Protein AF-A0A662KQS9-F1 (afdb_monomer_lite)

Foldseek 3Di:
DLVVVLVVLVVLLVVLVVVCVVPVDPPSVVSNVVSVVVNVVSVVVVCVVVVVVVVVVVVVVVVVVVVPPD

pLDDT: mean 86.09, std 11.9, range [46.84, 95.75]

Sequence (70 aa):
MVSTLLGVMFLIASITGIKFFLSPKGKATTLHTAAGFLIMALVSIHFILNYKMLISELKILFRKGDKHHV

Radius of gyration: 17.15 Å; chains: 1; bounding box: 40×40×34 Å

Secondary structure (DSSP, 8-state):
-HHHHHHHHHHHHHHHHHHHHH---HHHHHHHHHHHHHHHHHHHHHHHHTHHHHHHHHHHHHHHHGGG--

Structure (mmCIF, N/CA/C/O backbone):
data_AF-A0A662KQS9-F1
#
_entry.id   AF-A0A662KQS9-F1
#
loop_
_atom_site.group_PDB
_atom_site.id
_atom_site.type_symbol
_atom_site.label_atom_id
_atom_site.label_alt_id
_atom_site.label_comp_id
_atom_site.label_asym_id
_atom_site.label_entity_id
_atom_site.label_seq_id
_atom_site.pdbx_PDB_ins_code
_atom_site.Cartn_x
_atom_site.Cartn_y
_atom_site.Cartn_z
_atom_site.occupancy
_atom_site.B_iso_or_equiv
_atom_site.auth_seq_id
_atom_site.auth_comp_id
_atom_site.auth_asym_id
_atom_site.auth_atom_id
_atom_site.pdbx_PDB_model_num
ATOM 1 N N . MET A 1 1 ? -7.163 11.366 4.767 1.00 82.94 1 MET A N 1
AT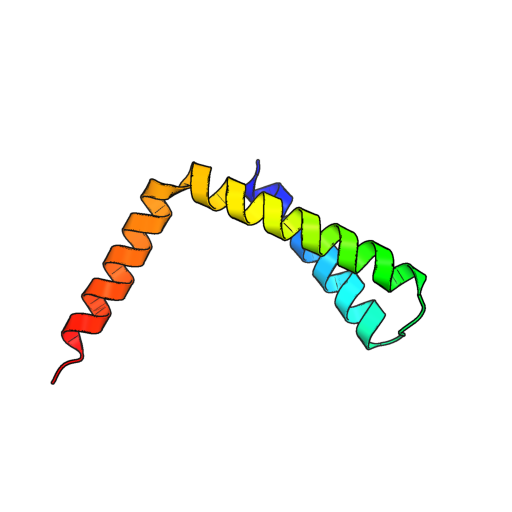OM 2 C CA . MET A 1 1 ? -5.798 11.702 4.301 1.00 82.94 1 MET A CA 1
ATOM 3 C C . MET A 1 1 ? -4.917 10.460 4.150 1.00 82.94 1 MET A C 1
ATOM 5 O O . MET A 1 1 ? -4.530 10.174 3.027 1.00 82.94 1 MET A O 1
ATOM 9 N N . VAL A 1 2 ? -4.658 9.684 5.216 1.00 87.69 2 VAL A N 1
ATOM 10 C CA . VAL A 1 2 ? -3.807 8.467 5.152 1.00 87.69 2 VAL A CA 1
ATOM 11 C C . VAL A 1 2 ? -4.323 7.434 4.141 1.00 87.69 2 VAL A C 1
ATOM 13 O O . VAL A 1 2 ? -3.542 6.940 3.339 1.00 87.69 2 VAL A O 1
ATOM 16 N N . SER A 1 3 ? -5.633 7.160 4.108 1.00 90.88 3 SER A N 1
ATOM 17 C CA . SER A 1 3 ? -6.225 6.194 3.164 1.00 90.88 3 SER A CA 1
ATOM 18 C C . SER A 1 3 ? -6.062 6.617 1.699 1.00 90.88 3 SER A C 1
ATOM 20 O O . SER A 1 3 ? -5.730 5.802 0.847 1.00 90.88 3 SER A O 1
ATOM 22 N N . THR A 1 4 ? -6.249 7.907 1.402 1.00 91.75 4 THR A N 1
ATOM 23 C CA . THR A 1 4 ? -6.064 8.465 0.053 1.00 91.75 4 THR A CA 1
ATOM 24 C C . THR A 1 4 ? -4.604 8.370 -0.384 1.00 91.75 4 THR A C 1
ATOM 26 O O . THR A 1 4 ? -4.325 7.951 -1.502 1.00 91.75 4 THR A O 1
ATOM 29 N N . LEU A 1 5 ? -3.669 8.698 0.515 1.00 91.75 5 LEU A N 1
ATOM 30 C CA . LEU A 1 5 ? -2.234 8.573 0.261 1.00 91.75 5 LEU A CA 1
ATOM 31 C C . LEU A 1 5 ? -1.827 7.113 0.019 1.00 91.75 5 LEU A C 1
ATOM 33 O O . LEU A 1 5 ? -1.088 6.835 -0.922 1.00 91.75 5 LEU A O 1
ATOM 37 N N . LEU A 1 6 ? -2.345 6.183 0.825 1.00 92.62 6 LEU A N 1
ATOM 38 C CA . LEU A 1 6 ? -2.129 4.749 0.644 1.00 92.62 6 LEU A CA 1
ATOM 39 C C . LEU A 1 6 ? -2.614 4.280 -0.739 1.00 92.62 6 LEU A C 1
ATOM 41 O O . LEU A 1 6 ? -1.893 3.557 -1.423 1.00 92.62 6 LEU A O 1
ATOM 45 N N . GLY A 1 7 ? -3.782 4.753 -1.184 1.00 92.62 7 GLY A N 1
ATOM 46 C CA . GLY A 1 7 ? -4.302 4.478 -2.526 1.00 92.62 7 GLY A CA 1
ATOM 47 C C . GLY A 1 7 ? -3.394 5.000 -3.645 1.00 92.62 7 GLY A C 1
ATOM 48 O O . GLY A 1 7 ? -3.094 4.269 -4.586 1.00 92.62 7 GLY A O 1
ATOM 49 N N . VAL A 1 8 ? -2.889 6.232 -3.527 1.00 93.62 8 VAL A N 1
ATOM 50 C CA . VAL A 1 8 ? -1.940 6.802 -4.504 1.00 93.62 8 VAL A CA 1
ATOM 51 C C . VAL A 1 8 ? -0.650 5.982 -4.565 1.00 93.62 8 VAL A C 1
ATOM 53 O O . VAL A 1 8 ? -0.174 5.657 -5.653 1.00 93.62 8 VAL A O 1
ATOM 56 N N . MET A 1 9 ? -0.100 5.595 -3.413 1.00 91.69 9 MET A N 1
ATOM 57 C CA . MET A 1 9 ? 1.124 4.789 -3.361 1.00 91.69 9 MET A CA 1
ATOM 58 C C . MET A 1 9 ? 0.916 3.399 -3.958 1.00 91.69 9 MET A C 1
ATOM 60 O O . MET A 1 9 ? 1.768 2.926 -4.709 1.00 91.69 9 MET A O 1
ATOM 64 N N . PHE A 1 10 ? -0.239 2.779 -3.707 1.00 93.56 10 PHE A N 1
ATOM 65 C CA . PHE A 1 10 ? -0.612 1.506 -4.319 1.00 93.56 10 PHE A CA 1
ATOM 66 C C . PHE A 1 10 ? -0.666 1.584 -5.852 1.00 93.56 10 PHE A C 1
ATOM 68 O O . PHE A 1 10 ? -0.168 0.682 -6.529 1.00 93.56 10 PHE A O 1
ATOM 75 N N . LEU A 1 11 ? -1.196 2.675 -6.417 1.00 94.38 11 LEU A N 1
ATOM 7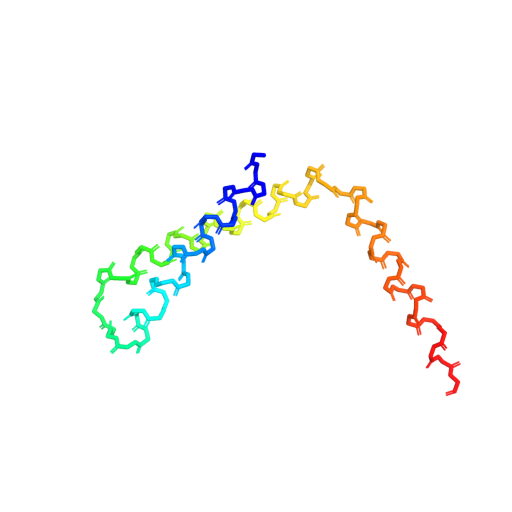6 C CA . LEU A 1 11 ? -1.198 2.887 -7.870 1.00 94.38 11 LEU A CA 1
ATOM 77 C C . LEU A 1 11 ? 0.227 2.995 -8.430 1.00 94.38 11 LEU A C 1
ATOM 79 O O . LEU A 1 11 ? 0.549 2.341 -9.423 1.00 94.38 11 LEU A O 1
ATOM 83 N N . ILE A 1 12 ? 1.104 3.759 -7.771 1.00 90.69 12 ILE A N 1
ATOM 84 C CA . ILE A 1 12 ? 2.516 3.894 -8.168 1.00 90.69 12 ILE A CA 1
ATOM 85 C C . ILE A 1 12 ? 3.223 2.532 -8.115 1.00 90.69 12 ILE A C 1
ATOM 87 O O . ILE A 1 12 ? 3.908 2.150 -9.070 1.00 90.69 12 ILE A O 1
ATOM 91 N N . ALA A 1 13 ? 3.036 1.773 -7.033 1.00 91.62 13 ALA A N 1
ATOM 92 C CA . ALA A 1 13 ? 3.602 0.435 -6.886 1.00 91.62 13 ALA A CA 1
ATOM 93 C C . ALA A 1 13 ? 3.072 -0.530 -7.959 1.00 91.62 13 ALA A C 1
ATOM 95 O O . ALA A 1 13 ? 3.852 -1.276 -8.544 1.00 91.62 13 ALA A O 1
ATOM 96 N N . SER A 1 14 ? 1.782 -0.464 -8.292 1.00 93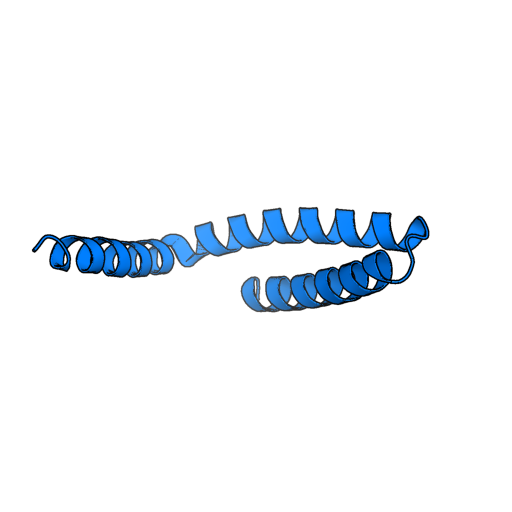.12 14 SER A N 1
ATOM 97 C CA . SER A 1 14 ? 1.172 -1.305 -9.330 1.00 93.12 14 SER A CA 1
ATOM 98 C C . SER A 1 14 ? 1.748 -1.007 -10.717 1.00 93.12 14 SER A C 1
ATOM 100 O O . SER A 1 14 ? 2.187 -1.920 -11.414 1.00 93.12 14 SER A O 1
ATOM 102 N N . ILE A 1 15 ? 1.834 0.272 -11.104 1.00 91.38 15 ILE A N 1
ATOM 103 C CA . ILE A 1 15 ? 2.395 0.686 -12.402 1.00 91.38 15 ILE A CA 1
ATOM 104 C C . ILE A 1 15 ? 3.875 0.297 -12.502 1.00 91.38 15 ILE A C 1
ATOM 106 O O . ILE A 1 15 ? 4.317 -0.246 -13.517 1.00 91.38 15 ILE A O 1
ATOM 110 N N . THR A 1 16 ? 4.653 0.555 -11.448 1.00 90.25 16 THR A N 1
ATOM 111 C CA . THR A 1 16 ? 6.080 0.193 -11.418 1.00 90.25 16 THR A CA 1
ATOM 112 C C . THR A 1 16 ? 6.293 -1.321 -11.413 1.00 90.25 16 THR A C 1
ATOM 114 O O . THR A 1 16 ? 7.222 -1.784 -12.071 1.00 90.25 16 THR A O 1
ATOM 117 N N . GLY A 1 17 ? 5.410 -2.088 -10.767 1.00 89.00 17 GLY A N 1
ATOM 118 C CA . GLY A 1 17 ? 5.421 -3.551 -10.760 1.00 89.00 17 GLY A CA 1
ATOM 119 C C . GLY A 1 17 ? 5.116 -4.146 -12.135 1.00 89.00 17 GLY A C 1
ATOM 120 O O . GLY A 1 17 ? 5.873 -4.987 -12.611 1.00 89.00 17 GLY A O 1
ATOM 121 N N . ILE A 1 18 ? 4.086 -3.644 -12.829 1.00 90.56 18 ILE A N 1
ATOM 122 C CA . ILE A 1 18 ? 3.775 -4.040 -14.216 1.00 90.56 18 ILE A CA 1
ATOM 123 C C . ILE A 1 18 ? 4.958 -3.720 -15.136 1.00 90.56 18 ILE A C 1
ATOM 125 O O . ILE A 1 18 ? 5.387 -4.559 -15.927 1.00 90.56 18 ILE A O 1
ATOM 129 N N . LYS A 1 19 ? 5.533 -2.519 -15.014 1.00 86.19 19 LYS A N 1
ATOM 130 C CA . LYS A 1 19 ? 6.698 -2.120 -15.811 1.00 86.19 19 LYS A CA 1
ATOM 131 C C . LYS A 1 19 ? 7.914 -3.007 -15.535 1.00 86.19 19 LYS A C 1
ATOM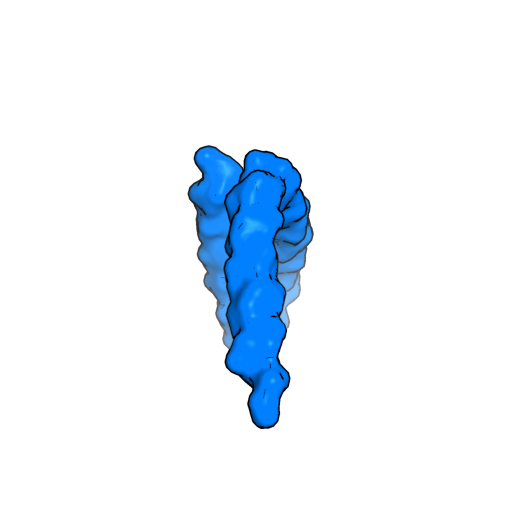 133 O O . LYS A 1 19 ? 8.622 -3.355 -16.475 1.00 86.19 19 LYS A O 1
ATOM 138 N N . PHE A 1 20 ? 8.152 -3.366 -14.276 1.00 85.00 20 PHE A N 1
ATOM 139 C CA . PHE A 1 20 ? 9.222 -4.281 -13.887 1.00 85.00 20 PHE A CA 1
ATOM 140 C C . PHE A 1 20 ? 8.996 -5.692 -14.443 1.00 85.00 20 PHE A C 1
ATOM 142 O O . PHE A 1 20 ? 9.933 -6.284 -14.971 1.00 85.00 20 PHE A O 1
ATOM 149 N N . PHE A 1 21 ? 7.759 -6.190 -14.395 1.00 86.62 21 PHE A N 1
ATOM 150 C CA . PHE A 1 21 ? 7.379 -7.485 -14.960 1.00 86.62 21 PHE A CA 1
ATOM 151 C C . PHE A 1 21 ? 7.619 -7.547 -16.478 1.00 86.62 21 PHE A C 1
ATOM 153 O O . PHE A 1 21 ? 8.162 -8.528 -16.976 1.00 86.62 21 PHE A O 1
ATOM 160 N N . LEU A 1 22 ? 7.272 -6.483 -17.211 1.00 86.56 22 LEU A N 1
ATOM 161 C CA . LEU A 1 22 ? 7.455 -6.406 -18.667 1.00 86.56 22 LEU A CA 1
ATOM 162 C C . LEU A 1 22 ? 8.899 -6.095 -19.091 1.00 86.56 22 LEU A C 1
ATOM 164 O O . LEU A 1 22 ? 9.327 -6.477 -20.179 1.00 86.56 22 LEU A O 1
ATOM 168 N N . SER A 1 23 ? 9.655 -5.361 -18.273 1.00 82.75 23 SER A N 1
ATOM 169 C CA . SER A 1 23 ? 11.046 -5.015 -18.555 1.00 82.75 23 SER A CA 1
ATOM 170 C C . SER A 1 23 ? 11.850 -4.923 -17.256 1.00 82.75 23 SER A C 1
ATOM 172 O O . SER A 1 23 ? 11.870 -3.864 -16.614 1.00 82.75 23 SER A O 1
ATOM 174 N N . PRO A 1 24 ? 12.561 -5.997 -16.871 1.00 73.19 24 PRO A N 1
ATOM 175 C CA . PRO A 1 24 ? 13.387 -6.012 -15.671 1.00 73.19 24 PRO A CA 1
ATOM 176 C C .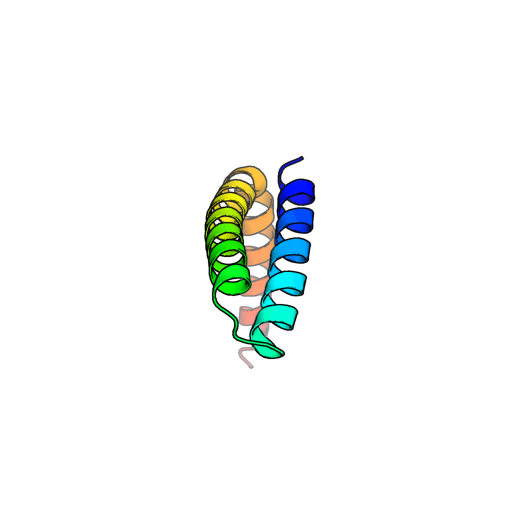 PRO A 1 24 ? 14.682 -5.212 -15.903 1.00 73.19 24 PRO A C 1
ATOM 178 O O . PRO A 1 24 ? 15.773 -5.757 -16.039 1.00 73.19 24 PRO A O 1
ATOM 181 N N . LYS A 1 25 ? 14.570 -3.881 -15.986 1.00 70.69 25 LYS A N 1
ATOM 182 C CA . LYS A 1 25 ? 15.701 -2.941 -16.009 1.00 70.69 25 LYS A CA 1
ATOM 183 C C . LYS A 1 25 ? 15.792 -2.227 -14.658 1.00 70.69 25 LYS A C 1
ATOM 185 O O . LYS A 1 25 ? 14.817 -1.640 -14.187 1.00 70.69 25 LYS A O 1
ATOM 190 N N . GLY A 1 26 ? 16.987 -2.233 -14.061 1.00 66.50 26 GLY A N 1
ATOM 191 C CA . GLY A 1 26 ? 17.216 -2.017 -12.622 1.00 66.50 26 GLY A CA 1
ATOM 192 C C . GLY A 1 26 ? 16.689 -0.727 -11.971 1.00 66.50 26 GLY A C 1
ATOM 193 O O . GLY A 1 26 ? 16.539 -0.699 -10.756 1.00 66.50 26 GLY A O 1
ATOM 194 N N . LYS A 1 27 ? 16.344 0.331 -12.723 1.00 67.31 27 LYS A N 1
ATOM 195 C CA . LYS A 1 27 ? 15.798 1.576 -12.135 1.00 67.31 27 LYS A CA 1
ATOM 196 C C . LYS A 1 27 ? 14.323 1.472 -11.725 1.00 67.31 27 LYS A C 1
ATOM 198 O O . LYS A 1 27 ? 13.915 2.121 -10.767 1.00 67.31 27 LYS A O 1
ATOM 203 N N . ALA A 1 28 ? 13.516 0.672 -12.432 1.00 70.75 28 ALA A N 1
ATOM 204 C CA . ALA A 1 28 ? 12.111 0.462 -12.059 1.00 70.75 28 ALA A CA 1
ATOM 205 C C . ALA A 1 28 ? 11.996 -0.339 -10.750 1.00 70.75 28 ALA A C 1
ATOM 207 O O . ALA A 1 28 ? 11.090 -0.100 -9.954 1.00 70.75 28 ALA A O 1
ATOM 208 N N . THR A 1 29 ? 12.965 -1.224 -10.508 1.00 78.62 29 THR A N 1
ATOM 209 C CA . THR A 1 29 ? 13.053 -2.078 -9.322 1.00 78.62 29 THR A CA 1
ATOM 210 C C . THR A 1 29 ? 13.237 -1.262 -8.045 1.00 78.62 29 THR A C 1
ATOM 212 O O . THR A 1 29 ? 12.502 -1.471 -7.090 1.00 78.62 29 THR A O 1
ATOM 215 N N . THR A 1 30 ? 14.142 -0.276 -8.025 1.00 85.38 30 THR A N 1
ATOM 216 C CA . THR A 1 30 ? 14.378 0.547 -6.822 1.00 85.38 30 THR A CA 1
ATOM 217 C C . THR A 1 30 ? 13.140 1.342 -6.405 1.00 85.38 30 THR A C 1
ATOM 219 O O . THR A 1 30 ? 12.800 1.370 -5.224 1.00 85.38 30 THR A O 1
ATOM 222 N N . LEU A 1 31 ? 12.441 1.962 -7.364 1.00 85.69 31 LEU A N 1
ATOM 223 C CA . LEU A 1 31 ? 11.222 2.729 -7.083 1.00 85.69 31 LEU A CA 1
ATOM 224 C C . LEU A 1 31 ? 10.083 1.833 -6.592 1.00 85.69 31 LEU A C 1
ATOM 226 O O . LEU A 1 31 ? 9.398 2.197 -5.639 1.00 85.69 31 LEU A O 1
ATOM 230 N N . HIS A 1 32 ? 9.904 0.664 -7.212 1.00 89.81 32 HIS A N 1
ATOM 231 C CA . HIS A 1 32 ? 8.896 -0.303 -6.789 1.00 89.81 32 HIS A CA 1
ATOM 232 C C . HIS A 1 32 ? 9.150 -0.784 -5.355 1.00 89.81 32 HIS A C 1
ATOM 234 O O . HIS A 1 32 ? 8.248 -0.751 -4.519 1.00 89.81 32 HIS A O 1
ATOM 240 N N . THR A 1 33 ? 10.396 -1.145 -5.044 1.00 90.38 33 THR A N 1
ATOM 241 C CA . THR A 1 33 ? 10.796 -1.584 -3.704 1.00 90.38 33 THR A CA 1
ATOM 242 C C . THR A 1 33 ? 10.577 -0.487 -2.659 1.00 90.38 33 THR A C 1
ATOM 244 O O . THR A 1 33 ? 9.981 -0.748 -1.615 1.00 90.38 33 THR A O 1
ATOM 247 N N . ALA A 1 34 ? 10.995 0.752 -2.937 1.00 91.31 34 ALA A N 1
ATOM 248 C CA . ALA A 1 34 ? 10.796 1.874 -2.018 1.00 91.31 34 ALA A CA 1
ATOM 249 C C . ALA A 1 34 ? 9.304 2.179 -1.784 1.00 91.31 34 ALA A C 1
ATOM 251 O O . ALA A 1 34 ? 8.886 2.373 -0.640 1.00 91.31 34 ALA A O 1
ATOM 252 N N . ALA A 1 35 ? 8.489 2.165 -2.845 1.00 91.19 35 ALA A N 1
ATOM 253 C CA . ALA A 1 35 ? 7.041 2.333 -2.735 1.00 91.19 35 ALA A CA 1
ATOM 254 C C . ALA A 1 35 ? 6.400 1.204 -1.910 1.00 91.19 35 ALA A C 1
ATOM 256 O O . ALA A 1 35 ? 5.547 1.479 -1.069 1.00 91.19 35 ALA A O 1
ATOM 257 N N . GLY A 1 36 ? 6.845 -0.044 -2.086 1.00 93.56 36 GLY A N 1
ATOM 258 C CA . GLY A 1 36 ? 6.385 -1.190 -1.296 1.00 93.56 36 GLY A CA 1
ATOM 259 C C . GLY A 1 36 ? 6.642 -1.028 0.206 1.00 93.56 36 GLY A C 1
ATOM 260 O O . GLY A 1 36 ? 5.727 -1.220 1.009 1.00 93.56 36 GLY A O 1
ATOM 261 N N . PHE A 1 37 ? 7.845 -0.594 0.598 1.00 95.06 37 PHE A N 1
ATOM 262 C CA . PHE A 1 37 ? 8.149 -0.304 2.006 1.00 95.06 37 PHE A CA 1
ATOM 263 C C . PHE A 1 37 ? 7.271 0.817 2.575 1.00 95.06 37 PHE A C 1
ATOM 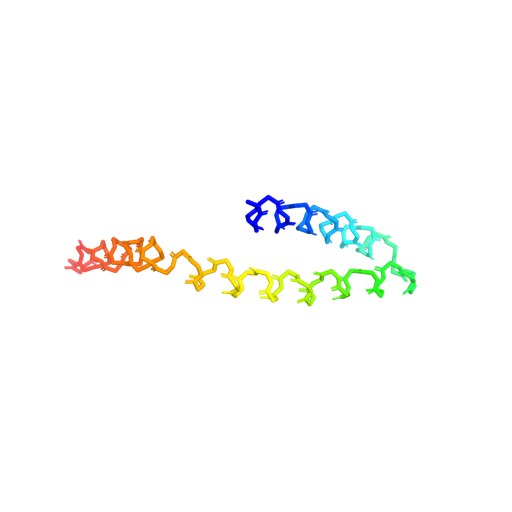265 O O . PHE A 1 37 ? 6.763 0.701 3.693 1.00 95.06 37 PHE A O 1
ATOM 272 N N . LEU A 1 38 ? 7.042 1.881 1.799 1.00 93.75 38 LEU A N 1
ATOM 273 C CA . LEU A 1 38 ? 6.183 2.987 2.218 1.00 93.75 38 LEU A CA 1
ATOM 274 C C . LEU A 1 38 ? 4.721 2.539 2.391 1.00 93.75 38 LEU A C 1
ATOM 276 O O . LEU A 1 38 ? 4.072 2.921 3.365 1.00 93.75 38 LEU A O 1
ATOM 280 N N . ILE A 1 39 ? 4.214 1.696 1.486 1.00 95.75 39 ILE A N 1
ATOM 281 C CA . ILE A 1 39 ? 2.876 1.097 1.585 1.00 95.75 39 ILE A CA 1
ATOM 282 C C . ILE A 1 39 ? 2.755 0.282 2.871 1.00 95.75 39 ILE A C 1
ATOM 284 O O . ILE A 1 39 ? 1.786 0.473 3.599 1.00 95.75 39 ILE A O 1
ATOM 288 N N . MET A 1 40 ? 3.734 -0.566 3.200 1.00 95.75 40 MET A N 1
ATOM 289 C CA . MET A 1 40 ? 3.705 -1.371 4.431 1.00 95.75 40 MET A CA 1
ATOM 290 C C . MET A 1 40 ? 3.598 -0.508 5.697 1.00 95.75 40 MET A C 1
ATOM 292 O O . MET A 1 40 ? 2.787 -0.796 6.585 1.00 95.75 40 MET A O 1
ATOM 296 N N . ALA A 1 41 ? 4.364 0.584 5.766 1.00 94.56 41 ALA A N 1
ATOM 297 C CA . ALA A 1 41 ? 4.270 1.534 6.873 1.00 94.56 41 ALA A CA 1
ATOM 298 C C . ALA A 1 41 ? 2.891 2.219 6.920 1.00 94.56 41 ALA A C 1
ATOM 300 O O . ALA A 1 41 ? 2.254 2.272 7.974 1.00 94.56 41 ALA A O 1
ATOM 301 N N . LEU A 1 42 ? 2.393 2.697 5.774 1.00 93.94 42 LEU A N 1
ATOM 302 C CA . LEU A 1 42 ? 1.101 3.381 5.681 1.00 93.94 42 LEU A CA 1
ATOM 303 C C . LEU A 1 42 ? -0.085 2.461 5.991 1.00 93.94 42 LEU A C 1
ATOM 305 O O . LEU A 1 42 ? -1.021 2.913 6.644 1.00 93.94 42 LEU A O 1
ATOM 309 N N . VAL A 1 43 ? -0.050 1.192 5.576 1.00 95.31 43 VAL A N 1
ATOM 310 C CA . VAL A 1 43 ? -1.057 0.175 5.931 1.00 95.31 43 VAL A CA 1
ATOM 311 C C . VAL A 1 43 ? -1.088 -0.030 7.440 1.00 95.31 43 VAL A C 1
ATOM 313 O O . VAL A 1 43 ? -2.161 -0.013 8.039 1.00 95.31 43 VAL A O 1
ATOM 316 N N . SER A 1 44 ? 0.083 -0.161 8.065 1.00 95.06 44 SER A N 1
ATOM 317 C CA . SER A 1 44 ? 0.182 -0.351 9.515 1.00 95.06 44 SER A CA 1
ATOM 318 C C . SER A 1 44 ? -0.422 0.839 10.267 1.00 95.06 44 SER A C 1
ATOM 320 O O . SER A 1 44 ? -1.277 0.662 11.134 1.00 95.06 44 SER A O 1
ATOM 322 N N . ILE A 1 45 ? -0.059 2.066 9.875 1.00 94.56 45 ILE A N 1
ATOM 323 C CA . ILE A 1 45 ? -0.636 3.299 10.434 1.00 94.56 45 ILE A CA 1
ATOM 324 C C . ILE A 1 45 ? -2.143 3.364 10.165 1.00 94.56 45 ILE A C 1
ATOM 326 O O . ILE A 1 45 ? -2.914 3.706 11.060 1.00 94.56 45 ILE A O 1
ATOM 330 N N . HIS A 1 46 ? -2.583 3.022 8.954 1.00 93.81 46 HIS A N 1
ATOM 331 C CA . HIS A 1 46 ? -3.994 3.023 8.587 1.00 93.81 46 HIS A CA 1
ATOM 332 C C . HIS A 1 46 ? -4.803 2.081 9.487 1.00 93.81 46 HIS A C 1
ATOM 334 O O . HIS A 1 46 ? -5.840 2.495 10.006 1.00 93.81 46 HIS A O 1
ATOM 340 N N . PHE A 1 47 ? -4.318 0.864 9.738 1.00 94.12 47 PHE A N 1
ATOM 341 C CA . PHE A 1 47 ? -4.973 -0.077 10.644 1.00 94.12 47 PHE A CA 1
ATOM 342 C C . PHE A 1 47 ? -4.965 0.388 12.097 1.00 94.12 47 PHE A C 1
ATOM 344 O O . PHE A 1 47 ? -5.997 0.282 12.754 1.00 94.12 47 PHE A O 1
ATOM 351 N N . ILE A 1 48 ? -3.860 0.955 12.590 1.00 94.62 48 ILE A N 1
ATOM 352 C CA . ILE A 1 48 ? -3.793 1.494 13.958 1.00 94.62 48 ILE A CA 1
ATOM 353 C C . ILE A 1 48 ? -4.810 2.628 14.140 1.00 94.62 48 ILE A C 1
ATOM 355 O O . ILE A 1 48 ? -5.582 2.623 15.098 1.00 94.62 48 ILE A O 1
ATOM 359 N N . LEU A 1 49 ? -4.867 3.576 13.202 1.00 94.19 49 LEU A N 1
ATOM 360 C CA . LEU A 1 49 ? -5.804 4.701 13.271 1.00 94.19 49 LEU A CA 1
ATOM 361 C C . LEU A 1 49 ? -7.269 4.261 13.136 1.00 94.19 49 LEU A C 1
ATOM 363 O O . LEU A 1 49 ? -8.153 4.891 13.711 1.00 94.19 49 LEU A O 1
ATOM 367 N N . ASN A 1 50 ? -7.529 3.173 12.409 1.00 93.56 50 ASN A N 1
ATOM 368 C CA . ASN A 1 50 ? -8.874 2.654 12.152 1.00 93.56 50 ASN A CA 1
ATOM 369 C C . ASN A 1 50 ? -9.150 1.337 12.900 1.00 93.56 50 ASN A C 1
ATOM 371 O O . ASN A 1 50 ? -10.008 0.555 12.487 1.00 93.56 50 ASN A O 1
ATOM 375 N N . TYR A 1 51 ? -8.466 1.091 14.025 1.00 93.06 51 TYR A N 1
ATOM 376 C CA . TYR A 1 51 ? -8.499 -0.207 14.712 1.00 93.06 51 TYR A CA 1
ATOM 377 C C . TYR A 1 51 ? -9.915 -0.638 15.124 1.00 93.06 51 TYR A C 1
ATOM 379 O O . TYR A 1 51 ? -10.244 -1.818 15.069 1.00 93.06 51 TYR A O 1
ATOM 387 N N . LYS A 1 52 ? -10.792 0.308 15.495 1.00 91.94 52 LYS A N 1
ATOM 388 C CA . LYS A 1 52 ? -12.188 0.007 15.858 1.00 91.94 52 LYS A CA 1
ATOM 389 C C . LYS A 1 52 ? -12.969 -0.589 14.686 1.00 91.94 52 LYS A C 1
ATOM 391 O O . LYS A 1 52 ? -13.726 -1.536 14.882 1.00 91.94 52 LYS A O 1
ATOM 396 N N . MET A 1 53 ? -12.767 -0.049 13.482 1.00 92.62 53 MET A N 1
ATOM 397 C CA . MET A 1 53 ? -13.378 -0.566 12.257 1.00 92.62 53 MET A CA 1
ATOM 398 C C . MET A 1 53 ? -12.817 -1.951 11.933 1.00 92.62 53 MET A C 1
ATOM 400 O O . MET A 1 53 ? -13.590 -2.882 11.734 1.00 92.62 53 MET A O 1
ATOM 404 N N . LEU A 1 54 ? -11.491 -2.107 11.999 1.00 91.25 54 LEU A N 1
ATOM 405 C CA . LEU A 1 54 ? -10.818 -3.385 11.767 1.00 91.25 54 LEU A CA 1
ATOM 406 C C . LEU A 1 54 ? -11.336 -4.487 12.705 1.00 91.25 54 LEU A C 1
ATOM 408 O O . LEU A 1 54 ? -11.711 -5.562 12.249 1.00 91.25 54 LEU A O 1
ATOM 412 N N . ILE A 1 55 ? -11.421 -4.219 14.010 1.00 93.75 55 ILE A N 1
ATOM 413 C CA . ILE A 1 55 ? -11.956 -5.179 14.985 1.00 93.75 55 ILE A CA 1
ATOM 414 C C . ILE A 1 55 ? -13.434 -5.486 14.714 1.00 93.75 55 ILE A C 1
ATOM 416 O O . ILE A 1 55 ? -13.849 -6.636 14.854 1.00 93.75 55 ILE A O 1
ATOM 420 N N . SER A 1 56 ? -14.229 -4.493 14.306 1.00 93.25 56 SER A N 1
ATOM 421 C CA . SER A 1 56 ? -15.636 -4.699 13.940 1.00 93.25 56 SER A CA 1
ATOM 422 C C . SER A 1 56 ? -15.778 -5.645 12.744 1.00 93.25 56 SER A C 1
ATOM 424 O O . SER A 1 56 ? -16.543 -6.609 12.805 1.00 93.25 56 SER A O 1
ATOM 426 N N . GLU A 1 57 ? -15.006 -5.422 11.682 1.00 89.62 57 GLU A N 1
ATOM 427 C CA . GLU A 1 57 ? -15.011 -6.272 10.488 1.00 89.62 57 GLU A CA 1
ATOM 428 C C . GLU A 1 57 ? -14.496 -7.681 10.787 1.00 89.62 57 GLU A C 1
ATOM 430 O O . GLU A 1 57 ? -15.155 -8.662 10.435 1.00 89.62 57 GLU A O 1
ATOM 435 N N . LEU A 1 58 ? -13.387 -7.804 11.522 1.00 91.44 58 LEU A N 1
ATOM 436 C CA . LEU A 1 58 ? -12.860 -9.099 11.955 1.00 91.44 58 LEU A CA 1
ATOM 437 C C . LEU A 1 58 ? -13.894 -9.864 12.784 1.00 91.44 58 LEU A C 1
ATOM 439 O O . LEU A 1 58 ? -14.139 -11.042 12.530 1.00 91.44 58 LEU A O 1
ATOM 443 N N . LYS A 1 59 ? -14.573 -9.199 13.724 1.00 91.50 59 LYS A N 1
ATOM 444 C CA . LYS A 1 59 ? -15.631 -9.822 14.529 1.00 91.50 59 LYS A CA 1
ATOM 445 C C . LYS A 1 59 ? -16.774 -10.352 13.661 1.00 91.50 59 LYS A C 1
ATOM 447 O O . LYS A 1 59 ? -17.300 -11.424 13.953 1.00 91.50 59 LYS A O 1
ATOM 452 N N . ILE A 1 60 ? -17.164 -9.637 12.605 1.00 91.81 60 ILE A N 1
ATOM 453 C CA . ILE A 1 60 ? -18.190 -10.104 11.659 1.00 91.81 60 ILE A CA 1
ATOM 454 C C . ILE A 1 60 ? -17.702 -11.342 10.899 1.00 91.81 60 ILE A C 1
ATOM 456 O O . ILE A 1 60 ? -18.453 -12.313 10.792 1.00 91.81 60 ILE A O 1
ATOM 460 N N . LEU A 1 61 ? -16.460 -11.324 10.411 1.00 89.38 61 LEU A N 1
ATOM 461 C CA . LEU A 1 61 ? -15.863 -12.439 9.672 1.00 89.38 61 LEU A CA 1
ATOM 462 C C . LEU A 1 61 ? -15.763 -13.703 10.538 1.00 89.38 61 LEU A C 1
ATOM 464 O O . LEU A 1 61 ? -16.252 -14.758 10.133 1.00 89.38 61 LEU A O 1
ATOM 468 N N . PHE A 1 62 ? -15.239 -13.592 11.762 1.00 89.81 62 PHE A N 1
ATOM 469 C CA . PHE A 1 62 ? -15.130 -14.727 12.685 1.00 89.81 62 PHE A CA 1
ATOM 470 C C . PHE A 1 62 ? -16.498 -15.232 13.164 1.00 89.81 62 PHE A C 1
ATOM 472 O O . PHE A 1 62 ? -16.719 -16.439 13.213 1.00 89.81 62 PHE A O 1
ATOM 479 N N . ARG A 1 63 ? -17.471 -14.342 13.412 1.00 84.19 63 ARG A N 1
ATOM 480 C CA . ARG A 1 63 ? -18.843 -14.754 13.770 1.00 84.19 63 ARG A CA 1
ATOM 481 C C . ARG A 1 63 ? -19.574 -15.457 12.620 1.00 84.19 63 ARG A C 1
ATOM 483 O O . ARG A 1 63 ? -20.523 -16.198 12.864 1.00 84.19 63 ARG A O 1
ATOM 490 N N . LYS A 1 64 ? -19.194 -15.199 11.365 1.00 67.38 64 LYS A N 1
ATOM 491 C CA . LYS A 1 64 ? -19.757 -15.888 10.195 1.00 67.38 64 LYS A CA 1
ATOM 492 C C . LYS A 1 64 ? -19.129 -17.273 9.994 1.00 67.38 64 LYS A C 1
ATOM 494 O O . LYS A 1 64 ? -19.849 -18.173 9.580 1.00 67.38 64 LYS A O 1
ATOM 499 N N . GLY A 1 65 ? -17.853 -17.450 10.348 1.00 61.94 65 GLY A N 1
ATOM 500 C CA . GLY A 1 65 ? -17.177 -18.755 10.344 1.00 61.94 65 GLY A CA 1
ATOM 501 C C . GLY A 1 65 ? -17.809 -19.773 11.301 1.00 61.94 65 GLY A C 1
ATOM 502 O O . GLY A 1 65 ? -17.983 -20.928 10.933 1.00 61.94 65 GLY A O 1
ATOM 503 N N . ASP A 1 66 ? -18.269 -19.321 12.470 1.00 58.47 66 ASP A N 1
ATOM 504 C CA . ASP A 1 66 ? -18.934 -20.164 13.483 1.00 58.47 66 ASP A CA 1
ATOM 505 C C . ASP A 1 66 ? -20.256 -20.795 12.984 1.00 58.47 66 ASP A C 1
ATOM 507 O O . ASP A 1 66 ? -20.651 -21.884 13.384 1.00 58.47 66 ASP A O 1
ATOM 511 N N . LYS A 1 67 ? -20.945 -20.141 12.037 1.00 58.09 67 LYS A N 1
ATOM 512 C CA . LYS A 1 67 ? -22.230 -20.616 11.484 1.00 58.09 67 LYS A CA 1
ATOM 513 C C . LYS A 1 67 ? -22.091 -21.623 10.333 1.00 58.09 67 LYS A C 1
ATOM 515 O O . LYS A 1 67 ? -23.099 -21.992 9.730 1.00 58.09 67 LYS A O 1
ATOM 520 N N . HIS A 1 68 ? -20.871 -22.027 9.988 1.00 55.81 68 HIS A N 1
ATOM 521 C CA . HIS A 1 68 ? -20.589 -23.064 8.986 1.00 55.81 68 HIS A CA 1
ATOM 522 C C . HIS A 1 68 ? -19.922 -24.305 9.593 1.00 55.81 68 HIS A C 1
ATOM 524 O O . HIS A 1 68 ? -19.311 -25.092 8.880 1.00 55.81 68 HIS A O 1
ATOM 530 N N . HIS A 1 69 ? -20.090 -24.506 10.900 1.00 48.66 69 HIS A N 1
ATOM 531 C CA . HIS A 1 69 ? -19.954 -25.816 11.524 1.00 48.66 69 HIS A CA 1
ATOM 532 C C . HIS A 1 69 ? -21.331 -26.501 11.513 1.00 48.66 69 HIS A C 1
ATOM 534 O O . HIS A 1 69 ? -22.083 -26.411 12.484 1.00 48.66 69 HIS A O 1
ATOM 540 N N . VAL A 1 70 ? -21.683 -27.121 10.384 1.00 46.84 70 VAL A N 1
ATOM 541 C CA . VAL A 1 70 ? -22.764 -28.117 10.280 1.00 46.84 70 VAL A CA 1
ATOM 542 C C . VAL A 1 70 ? -22.197 -29.347 9.601 1.00 46.84 70 VAL A C 1
ATOM 544 O O . VAL A 1 70 ? -21.557 -29.157 8.542 1.00 46.84 70 VAL A O 1
#